Protein AF-A0A8J2MK33-F1 (afdb_monomer_lite)

Radius of gyration: 19.64 Å; chains: 1; bounding box: 51×30×44 Å

Foldseek 3Di:
DAWDWDDDVAIATNVPHRAQEDDDPPVRPPRHPPDDDDDDDDDPPPDPDDDDDDCVDVVPDDPVRVVVVVVVVVVVVVVVVVVD

Sequence (84 aa):
MGGLVLHYGMWRVNGDLAVSRAIGDPKYKPYVTSEPEMYSGDLDGTEDFLIIACDGLWDYVNEVTAAKLVYEQISRDCQKFAST

Structure (mmCIF, N/CA/C/O backbone):
data_AF-A0A8J2MK33-F1
#
_entry.id   AF-A0A8J2MK33-F1
#
loop_
_atom_site.group_PDB
_atom_site.id
_atom_site.type_symbol
_atom_site.label_atom_id
_atom_site.label_alt_id
_atom_site.label_comp_id
_atom_site.label_asym_id
_atom_site.label_entity_id
_atom_site.label_seq_id
_atom_site.pdbx_PDB_ins_code
_atom_site.Cartn_x
_atom_site.Cartn_y
_atom_site.Cartn_z
_atom_site.occupancy
_atom_site.B_iso_or_equiv
_atom_site.auth_seq_id
_atom_site.auth_comp_id
_atom_site.auth_asym_id
_atom_site.auth_atom_id
_atom_site.pdbx_PDB_model_num
ATOM 1 N N . MET A 1 1 ? 20.813 -11.037 -17.973 1.00 50.34 1 MET A N 1
ATOM 2 C CA . MET A 1 1 ? 21.048 -9.591 -17.767 1.00 50.34 1 MET A CA 1
ATOM 3 C C . MET A 1 1 ? 20.030 -9.107 -16.747 1.00 50.34 1 MET A C 1
ATOM 5 O O . MET A 1 1 ? 18.882 -9.514 -16.857 1.00 50.34 1 MET A O 1
ATOM 9 N N . GLY A 1 2 ? 20.467 -8.401 -15.704 1.00 74.06 2 GLY A N 1
ATOM 10 C CA . GLY A 1 2 ? 19.610 -7.965 -14.591 1.00 74.06 2 GLY A CA 1
ATOM 11 C C . GLY A 1 2 ? 19.082 -6.541 -14.775 1.00 74.06 2 GLY A C 1
ATOM 12 O O . GLY A 1 2 ? 19.566 -5.816 -15.641 1.00 74.06 2 GLY A O 1
ATOM 13 N N . GLY A 1 3 ? 18.099 -6.155 -13.958 1.00 81.38 3 GLY A N 1
ATOM 14 C CA . GLY A 1 3 ? 17.641 -4.767 -13.854 1.00 81.38 3 GLY A CA 1
ATOM 15 C C . GLY A 1 3 ? 18.612 -3.919 -13.028 1.00 81.38 3 GLY A C 1
ATOM 16 O O . GLY A 1 3 ? 19.366 -4.454 -12.214 1.00 81.38 3 GLY A O 1
ATOM 17 N N . LEU A 1 4 ? 18.599 -2.602 -13.236 1.00 91.00 4 LEU A N 1
ATOM 18 C CA . LEU A 1 4 ? 19.409 -1.647 -12.475 1.00 91.00 4 LEU A CA 1
ATOM 19 C C . LEU A 1 4 ? 18.541 -0.948 -11.422 1.00 91.00 4 LEU A C 1
ATOM 21 O O . LEU A 1 4 ? 17.409 -0.570 -11.713 1.00 91.00 4 LEU A O 1
ATOM 25 N N . VAL A 1 5 ? 19.076 -0.735 -10.220 1.00 94.06 5 VAL A N 1
ATOM 26 C CA . VAL A 1 5 ? 18.413 0.041 -9.162 1.00 94.06 5 VAL A CA 1
ATOM 27 C C . VAL A 1 5 ? 19.290 1.239 -8.811 1.00 94.06 5 VAL A C 1
ATOM 29 O O . VAL A 1 5 ? 20.455 1.070 -8.455 1.00 94.06 5 VAL A O 1
ATOM 32 N N . LEU A 1 6 ? 18.735 2.445 -8.940 1.00 94.81 6 LEU A N 1
ATOM 33 C CA . LEU A 1 6 ? 19.429 3.714 -8.695 1.00 94.81 6 LEU A CA 1
ATOM 34 C C . LEU A 1 6 ? 18.725 4.512 -7.597 1.00 94.81 6 LEU A C 1
ATOM 36 O O . LEU A 1 6 ? 17.507 4.430 -7.452 1.00 94.81 6 LEU A O 1
ATOM 40 N N . HIS A 1 7 ? 19.491 5.304 -6.845 1.00 94.25 7 HIS A N 1
ATOM 41 C CA . HIS A 1 7 ? 18.968 6.159 -5.782 1.00 94.25 7 HIS A CA 1
ATOM 42 C C . HIS A 1 7 ? 19.031 7.641 -6.177 1.00 94.25 7 HIS A C 1
ATOM 44 O O . HIS A 1 7 ? 20.109 8.238 -6.193 1.00 94.25 7 HIS A O 1
ATOM 50 N N . TYR A 1 8 ? 17.868 8.242 -6.443 1.00 91.25 8 TYR A N 1
ATOM 51 C CA . TYR A 1 8 ? 17.702 9.669 -6.753 1.00 91.25 8 TYR A CA 1
ATOM 52 C C . TYR A 1 8 ? 16.547 10.252 -5.931 1.00 91.25 8 TYR A C 1
ATOM 54 O O . TYR A 1 8 ? 15.416 10.355 -6.406 1.00 91.25 8 TYR A O 1
ATOM 62 N N . GLY A 1 9 ? 16.811 10.542 -4.654 1.00 91.56 9 GLY A N 1
ATOM 63 C CA . GLY A 1 9 ? 15.796 10.933 -3.661 1.00 91.56 9 GLY A CA 1
ATOM 64 C C . GLY A 1 9 ? 14.918 9.771 -3.177 1.00 91.56 9 GLY A C 1
ATOM 65 O O . GLY A 1 9 ? 14.489 9.770 -2.032 1.00 91.56 9 GLY A O 1
ATOM 66 N N . MET A 1 10 ? 14.717 8.759 -4.023 1.00 92.94 10 MET A N 1
ATOM 67 C CA . MET A 1 10 ? 14.122 7.462 -3.704 1.00 92.94 10 MET A CA 1
ATOM 68 C C . MET A 1 10 ? 14.745 6.367 -4.585 1.00 92.94 10 MET A C 1
ATOM 70 O O . MET A 1 10 ? 15.376 6.669 -5.606 1.00 92.94 10 MET A O 1
ATOM 74 N N . TRP A 1 11 ? 14.566 5.101 -4.208 1.00 94.81 11 TRP A N 1
ATOM 75 C CA . TRP A 1 11 ? 15.007 3.954 -5.004 1.00 94.81 11 TRP A CA 1
ATOM 76 C C . TRP A 1 11 ? 14.135 3.777 -6.248 1.00 94.81 11 TRP A C 1
ATOM 78 O O . TRP A 1 11 ? 12.909 3.777 -6.154 1.00 94.81 11 TRP A O 1
ATOM 88 N N . ARG A 1 12 ? 14.763 3.627 -7.418 1.00 94.88 12 ARG A N 1
ATOM 89 C CA . ARG A 1 12 ? 14.075 3.530 -8.712 1.00 94.88 12 ARG A CA 1
ATOM 90 C C . ARG A 1 12 ? 14.634 2.409 -9.581 1.00 94.88 12 ARG A C 1
ATOM 92 O O . ARG A 1 12 ? 15.851 2.287 -9.739 1.00 94.88 12 ARG A O 1
ATOM 99 N N . VAL A 1 13 ? 13.747 1.638 -10.205 1.00 93.19 13 VAL A N 1
ATOM 100 C CA . VAL A 1 13 ? 14.073 0.650 -11.240 1.00 93.19 13 VAL A CA 1
ATOM 101 C C . VAL A 1 13 ? 14.429 1.378 -12.531 1.00 93.19 13 VAL A C 1
ATOM 103 O O . VAL A 1 13 ? 13.674 2.220 -13.020 1.00 93.19 13 VAL A O 1
ATOM 106 N N . ASN A 1 14 ? 15.611 1.067 -13.062 1.00 88.81 14 ASN A N 1
ATOM 107 C CA . ASN A 1 14 ? 16.246 1.711 -14.212 1.00 88.81 14 ASN A CA 1
ATOM 108 C C . ASN A 1 14 ? 16.343 3.245 -14.095 1.00 88.81 14 ASN A C 1
ATOM 110 O O . ASN A 1 14 ? 16.454 3.929 -15.103 1.00 88.81 14 ASN A O 1
ATOM 114 N N . GLY A 1 15 ? 16.310 3.785 -12.870 1.00 90.44 15 GLY A N 1
ATOM 115 C CA . GLY A 1 15 ? 16.332 5.228 -12.612 1.00 90.44 15 GLY A CA 1
ATOM 116 C C . GLY A 1 15 ? 14.991 5.945 -12.791 1.00 90.44 15 GLY A C 1
ATOM 117 O O . GLY A 1 15 ? 14.886 7.099 -12.385 1.00 90.44 15 GLY A O 1
ATOM 118 N N . ASP A 1 16 ? 13.960 5.265 -13.297 1.00 92.06 16 ASP A N 1
ATOM 119 C CA . ASP A 1 16 ? 12.690 5.897 -13.658 1.00 92.06 16 ASP A CA 1
ATOM 120 C C . ASP A 1 16 ? 11.585 5.609 -12.638 1.00 92.06 16 ASP A C 1
ATOM 122 O O . ASP A 1 16 ? 11.018 6.529 -12.042 1.00 92.06 16 ASP A O 1
ATOM 126 N N . LEU A 1 17 ? 11.263 4.330 -12.429 1.00 92.75 17 LEU A N 1
ATOM 127 C CA . LEU A 1 17 ? 10.061 3.925 -11.705 1.00 92.75 17 LEU A CA 1
ATOM 128 C C . LEU A 1 17 ? 10.375 3.593 -10.249 1.00 92.75 17 LEU A C 1
ATOM 130 O O . LEU A 1 17 ? 11.230 2.759 -9.975 1.00 92.75 17 LEU A O 1
ATOM 134 N N . ALA A 1 18 ? 9.656 4.202 -9.311 1.00 94.94 18 ALA A N 1
ATOM 135 C CA . ALA A 1 18 ? 9.903 4.029 -7.882 1.00 94.94 18 ALA A CA 1
ATOM 136 C C . ALA A 1 18 ? 9.130 2.867 -7.235 1.00 94.94 18 ALA A C 1
ATOM 138 O O . ALA A 1 18 ? 8.832 2.886 -6.046 1.00 94.94 18 ALA A O 1
ATOM 139 N N . VAL A 1 19 ? 8.802 1.852 -8.032 1.00 94.81 19 VAL A N 1
ATOM 140 C CA . VAL A 1 19 ? 8.177 0.608 -7.582 1.00 94.81 19 VAL A CA 1
ATOM 141 C C . VAL A 1 19 ? 8.824 -0.576 -8.294 1.00 94.81 19 VAL A C 1
ATOM 143 O O . VAL A 1 19 ? 9.308 -0.455 -9.420 1.00 94.81 19 VAL A O 1
ATOM 146 N N . SER A 1 20 ? 8.824 -1.736 -7.641 1.00 94.44 20 SER A N 1
ATOM 147 C CA . SER A 1 20 ? 9.297 -3.005 -8.215 1.00 94.44 20 SER A CA 1
ATOM 148 C C . SER A 1 20 ? 8.167 -3.855 -8.800 1.00 94.44 20 SER A C 1
ATOM 150 O O . SER A 1 20 ? 8.425 -4.849 -9.482 1.00 94.44 20 SER A O 1
ATOM 152 N N . ARG A 1 21 ? 6.909 -3.472 -8.551 1.00 96.06 21 ARG A N 1
ATOM 153 C CA . ARG A 1 21 ? 5.717 -4.146 -9.063 1.00 96.06 21 ARG A CA 1
ATOM 154 C C . ARG A 1 21 ? 4.701 -3.129 -9.559 1.00 96.06 21 ARG A C 1
ATOM 156 O O . ARG A 1 21 ? 4.481 -2.117 -8.903 1.00 96.06 21 ARG A O 1
ATOM 163 N N . ALA A 1 22 ? 4.089 -3.412 -10.702 1.00 95.94 22 ALA A N 1
ATOM 164 C CA . ALA A 1 22 ? 3.026 -2.600 -11.277 1.00 95.94 22 ALA A CA 1
ATOM 165 C C . ALA A 1 22 ? 2.218 -3.405 -12.301 1.00 95.94 22 ALA A C 1
ATOM 167 O O . ALA A 1 22 ? 2.765 -4.184 -13.098 1.00 95.94 22 ALA A O 1
ATOM 168 N N . ILE A 1 23 ? 0.907 -3.170 -12.309 1.00 96.50 23 ILE A N 1
ATOM 169 C CA . ILE A 1 23 ? 0.036 -3.558 -13.419 1.00 96.50 23 ILE A CA 1
ATOM 170 C C . ILE A 1 23 ? 0.301 -2.583 -14.573 1.00 96.50 23 ILE A C 1
ATOM 172 O O . ILE A 1 23 ? 0.365 -1.376 -14.365 1.00 96.50 23 ILE A O 1
ATOM 176 N N . GLY A 1 24 ? 0.449 -3.097 -15.795 1.00 94.81 24 GLY A N 1
ATOM 177 C CA . GLY A 1 24 ? 0.852 -2.284 -16.945 1.00 94.81 24 GLY A CA 1
ATOM 178 C C . GLY A 1 24 ? 2.372 -2.192 -17.071 1.00 94.81 24 GLY A C 1
ATOM 179 O O . GLY A 1 24 ? 3.054 -3.200 -16.908 1.00 94.81 24 GLY A O 1
ATOM 180 N N . ASP A 1 25 ? 2.899 -1.014 -17.411 1.00 94.31 25 ASP A N 1
ATOM 181 C CA . ASP A 1 25 ? 4.343 -0.757 -17.532 1.00 94.31 25 ASP A CA 1
ATOM 182 C C . ASP A 1 25 ? 5.121 -1.739 -18.439 1.00 94.31 25 ASP A C 1
ATOM 184 O O . ASP A 1 25 ? 6.174 -2.261 -18.054 1.00 94.31 25 ASP A O 1
ATOM 188 N N . PRO A 1 26 ? 4.658 -1.992 -19.684 1.00 94.12 26 PRO A N 1
ATOM 189 C CA . PRO A 1 26 ? 5.263 -2.992 -20.566 1.00 94.12 26 PRO A CA 1
ATOM 190 C C . PRO A 1 26 ? 6.745 -2.714 -20.854 1.00 94.12 26 PRO A C 1
ATOM 192 O O . PRO A 1 26 ? 7.532 -3.650 -20.960 1.00 94.12 26 PRO A O 1
ATOM 195 N N . LYS 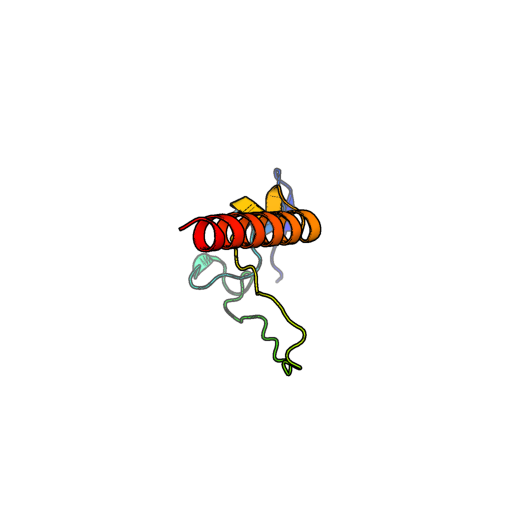A 1 27 ? 7.149 -1.435 -20.903 1.00 92.62 27 LYS A N 1
ATOM 196 C CA . LYS A 1 27 ? 8.547 -1.029 -21.128 1.00 92.62 27 LYS A CA 1
ATOM 197 C C . LYS A 1 27 ? 9.512 -1.440 -20.009 1.00 92.62 27 LYS A C 1
ATOM 199 O O . LYS A 1 27 ? 10.715 -1.470 -20.243 1.00 92.62 27 LYS A O 1
ATOM 204 N N . TYR A 1 28 ? 9.005 -1.739 -18.812 1.00 91.56 28 TYR A N 1
ATOM 205 C CA . TYR A 1 28 ? 9.822 -2.122 -17.659 1.00 91.56 28 TYR A CA 1
ATOM 206 C C . TYR A 1 28 ? 9.776 -3.626 -17.365 1.00 91.56 28 TYR A C 1
ATOM 208 O O . TYR A 1 28 ? 10.434 -4.089 -16.431 1.00 91.56 28 TYR A O 1
ATOM 216 N N . LYS A 1 29 ? 9.034 -4.416 -18.152 1.00 93.19 29 LYS A N 1
ATOM 217 C CA . LYS A 1 29 ? 9.029 -5.878 -18.025 1.00 93.19 29 LYS A CA 1
ATOM 218 C C . LYS A 1 29 ? 10.355 -6.449 -18.560 1.00 93.19 29 LYS A C 1
ATOM 220 O O . LYS A 1 29 ? 10.844 -5.978 -19.585 1.00 93.19 29 LYS A O 1
ATOM 225 N N . PRO A 1 30 ? 10.959 -7.449 -17.893 1.00 91.75 30 PRO A N 1
ATOM 226 C CA . PRO A 1 30 ? 10.427 -8.208 -16.755 1.00 91.75 30 PRO A CA 1
ATOM 227 C C . PRO A 1 30 ? 10.808 -7.652 -15.367 1.00 91.75 30 PRO A C 1
ATOM 229 O O . PRO A 1 30 ? 10.479 -8.272 -14.363 1.00 91.75 30 PRO A O 1
ATOM 232 N N . TYR A 1 31 ? 11.514 -6.522 -15.281 1.00 92.25 31 TYR A N 1
ATOM 233 C CA . TYR A 1 31 ? 12.105 -6.029 -14.027 1.00 92.25 31 TYR A CA 1
ATOM 234 C C . TYR A 1 31 ? 11.090 -5.433 -13.045 1.00 92.25 31 TYR A C 1
ATOM 236 O O . TYR A 1 31 ? 11.321 -5.464 -11.840 1.00 92.25 31 TYR A O 1
ATOM 244 N N . VAL A 1 32 ? 9.968 -4.918 -13.552 1.00 94.38 32 VAL A N 1
ATOM 245 C CA . VAL A 1 32 ? 8.813 -4.501 -12.748 1.00 94.38 32 VAL A CA 1
ATOM 246 C C . VAL A 1 32 ? 7.719 -5.542 -12.931 1.00 94.38 32 VAL A C 1
ATOM 248 O O . VAL A 1 32 ? 7.054 -5.549 -13.961 1.00 94.38 32 VAL A O 1
ATOM 251 N N . THR A 1 33 ? 7.518 -6.461 -11.990 1.00 95.19 33 THR A N 1
ATOM 252 C CA . THR A 1 33 ? 6.563 -7.570 -12.191 1.00 95.19 33 THR A CA 1
ATOM 253 C C . THR A 1 33 ? 5.102 -7.120 -12.047 1.00 95.19 33 THR A C 1
ATOM 255 O O . THR A 1 33 ? 4.806 -6.151 -11.355 1.00 95.19 33 THR A O 1
ATOM 258 N N . SER A 1 34 ? 4.176 -7.785 -12.743 1.00 96.69 34 SER A N 1
ATOM 259 C CA . SER A 1 34 ? 2.726 -7.650 -12.505 1.00 96.69 34 SER A CA 1
ATOM 260 C C . SER A 1 34 ? 2.185 -8.700 -11.534 1.00 96.69 34 SER A C 1
ATOM 262 O O . SER A 1 34 ? 1.007 -8.653 -11.200 1.00 96.69 34 SER A O 1
ATOM 264 N N . GLU A 1 35 ? 3.027 -9.636 -11.093 1.00 97.12 35 GLU A N 1
ATOM 265 C CA . GLU A 1 35 ? 2.628 -10.682 -10.157 1.00 97.12 35 GLU A CA 1
ATOM 266 C C . GLU A 1 35 ? 2.400 -10.090 -8.757 1.00 97.12 35 GLU A C 1
ATOM 268 O O . GLU A 1 35 ? 3.325 -9.488 -8.184 1.00 97.12 35 GLU A O 1
ATOM 273 N N . PRO A 1 36 ? 1.190 -10.234 -8.189 1.00 96.38 36 PRO A N 1
ATOM 274 C CA . PRO A 1 36 ? 0.886 -9.714 -6.867 1.00 96.38 36 PRO A CA 1
ATOM 275 C C . PRO A 1 36 ? 1.585 -10.526 -5.774 1.00 96.38 36 PRO A C 1
ATOM 277 O O . PRO A 1 36 ? 2.018 -11.661 -5.969 1.00 96.38 36 PRO A O 1
ATOM 280 N N . GLU A 1 37 ? 1.695 -9.929 -4.595 1.00 95.62 37 GLU A N 1
ATOM 281 C CA . GLU A 1 37 ? 1.914 -10.684 -3.366 1.00 95.62 37 GLU A CA 1
ATOM 282 C C . GLU A 1 37 ? 0.546 -11.025 -2.779 1.00 95.62 37 GLU A C 1
ATOM 284 O O . GLU A 1 37 ? -0.319 -10.155 -2.681 1.00 95.62 37 GLU A O 1
ATOM 289 N N . MET A 1 38 ? 0.326 -12.301 -2.467 1.00 96.12 38 MET A N 1
ATOM 290 C CA . MET A 1 38 ? -0.951 -12.792 -1.958 1.00 96.12 38 MET A CA 1
ATOM 291 C C . MET A 1 38 ? -0.772 -13.268 -0.523 1.00 96.12 38 MET A C 1
ATOM 293 O O . MET A 1 38 ? 0.121 -14.065 -0.238 1.00 96.12 38 MET A O 1
ATOM 297 N N . TYR A 1 39 ? -1.653 -12.805 0.356 1.00 95.12 39 TYR A N 1
ATOM 298 C CA . TYR A 1 39 ? -1.769 -13.270 1.729 1.00 95.12 39 TYR A CA 1
ATOM 299 C C . TYR A 1 39 ? -3.219 -13.677 1.994 1.00 95.12 39 TYR A C 1
ATOM 301 O O . TYR A 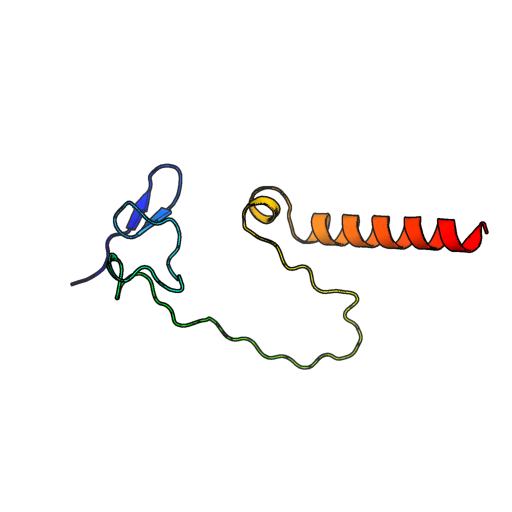1 39 ? -4.150 -12.977 1.595 1.00 95.12 39 TYR A O 1
ATOM 309 N N . SER A 1 40 ? -3.397 -14.808 2.668 1.00 96.25 40 SER A N 1
ATOM 310 C CA . SER A 1 40 ? -4.681 -15.297 3.163 1.00 96.25 40 SER A CA 1
ATOM 311 C C . SER A 1 40 ? -4.504 -15.702 4.620 1.00 96.25 40 SER A C 1
ATOM 313 O O . SER A 1 40 ? -3.578 -16.454 4.929 1.00 96.25 40 SER A O 1
ATOM 315 N N . GLY A 1 41 ? -5.389 -15.231 5.488 1.00 93.75 41 GLY A N 1
ATOM 316 C CA . GLY A 1 41 ? -5.432 -15.594 6.899 1.00 93.75 41 GLY A CA 1
ATOM 317 C C . GLY A 1 41 ? -6.878 -15.740 7.354 1.00 93.75 41 GLY A C 1
ATOM 318 O O . GLY A 1 41 ? -7.776 -15.141 6.758 1.00 93.75 41 GLY A O 1
ATOM 319 N N . ASP A 1 42 ? -7.085 -16.560 8.378 1.00 96.25 42 ASP A N 1
ATOM 320 C CA . ASP A 1 42 ? -8.386 -16.706 9.022 1.00 96.25 42 ASP A CA 1
ATOM 321 C C . ASP A 1 42 ? -8.626 -15.517 9.957 1.00 96.25 42 ASP A C 1
ATOM 323 O O . ASP A 1 42 ? -7.707 -15.079 10.647 1.00 96.25 42 ASP A O 1
ATOM 327 N N . LEU A 1 43 ? -9.859 -15.008 9.971 1.00 95.50 43 LEU A N 1
ATOM 328 C CA . LEU A 1 43 ? -10.295 -13.989 10.924 1.00 95.50 43 LEU A CA 1
ATOM 329 C C . LEU A 1 43 ? -10.896 -14.689 12.138 1.00 95.50 43 LEU A C 1
ATOM 331 O O . LEU A 1 43 ? -11.781 -15.538 11.982 1.00 95.50 43 LEU A O 1
ATOM 335 N N . ASP A 1 44 ? -10.436 -14.334 13.333 1.00 95.62 44 ASP A N 1
ATOM 336 C CA . ASP A 1 44 ? -10.961 -14.889 14.585 1.00 95.62 44 ASP A CA 1
ATOM 337 C C . ASP A 1 44 ? -12.016 -13.984 15.245 1.00 95.62 44 ASP A C 1
ATOM 339 O O . ASP A 1 44 ? -12.642 -14.374 16.234 1.00 95.62 44 ASP A O 1
ATOM 343 N N . GLY A 1 45 ? -12.268 -12.808 14.659 1.00 95.75 45 GLY A N 1
ATOM 344 C CA . GLY A 1 45 ? -13.249 -11.839 15.136 1.00 95.75 45 GLY A CA 1
ATOM 345 C C . GLY A 1 45 ? -12.698 -10.880 16.188 1.00 95.75 45 GLY A C 1
ATOM 346 O O . GLY A 1 45 ? -13.474 -10.113 16.758 1.00 95.75 45 GLY A O 1
ATOM 347 N N . THR A 1 46 ? -11.392 -10.915 16.461 1.00 96.06 46 THR A N 1
ATOM 348 C CA . THR A 1 46 ? -10.709 -9.923 17.305 1.00 96.06 46 THR A CA 1
ATOM 349 C C . THR A 1 46 ? -10.275 -8.682 16.528 1.00 96.06 46 THR A C 1
ATOM 351 O O . THR A 1 46 ? -9.858 -7.694 17.132 1.00 96.06 46 THR A O 1
ATOM 354 N N . GLU A 1 47 ? -10.375 -8.700 15.199 1.00 93.94 47 GLU A N 1
ATOM 355 C CA . GLU A 1 47 ? -10.018 -7.571 14.351 1.00 93.94 47 GLU A CA 1
ATOM 356 C C . GLU A 1 47 ? -11.098 -6.478 14.378 1.00 93.94 47 GLU A C 1
ATOM 358 O O . GLU A 1 47 ? -12.261 -6.727 14.063 1.00 93.94 47 GLU A O 1
ATOM 363 N N . ASP A 1 48 ? -10.707 -5.235 14.674 1.00 94.56 48 ASP A N 1
ATOM 364 C CA . ASP A 1 48 ? -11.648 -4.106 14.701 1.00 94.56 48 ASP A CA 1
ATOM 365 C C . ASP A 1 48 ? -11.883 -3.485 13.312 1.00 94.56 48 ASP A C 1
ATOM 367 O O . ASP A 1 48 ? -12.996 -3.076 12.976 1.00 94.56 48 ASP A O 1
ATOM 371 N N . PHE A 1 49 ? -10.826 -3.361 12.502 1.00 95.00 49 PHE A N 1
ATOM 372 C CA . PHE A 1 49 ? -10.872 -2.756 11.167 1.00 95.00 49 PHE A CA 1
ATOM 373 C C . PHE A 1 49 ? -9.611 -3.059 10.345 1.00 95.00 49 PHE A C 1
ATOM 375 O O . PHE A 1 49 ? -8.566 -3.430 10.876 1.00 95.00 49 PHE A O 1
ATOM 382 N N . LEU A 1 50 ? -9.694 -2.811 9.034 1.00 94.75 50 LEU A N 1
ATOM 383 C CA . LEU A 1 50 ? -8.569 -2.835 8.098 1.00 94.75 50 LEU A CA 1
ATOM 384 C C . LEU A 1 50 ? -8.347 -1.435 7.511 1.00 94.75 50 LEU A C 1
ATOM 386 O O . LEU A 1 50 ? -9.287 -0.821 7.005 1.00 94.75 50 LEU A O 1
ATOM 390 N N . ILE A 1 51 ? -7.103 -0.947 7.534 1.00 96.81 51 ILE A N 1
ATOM 391 C CA . ILE A 1 51 ? -6.724 0.323 6.897 1.00 96.81 51 ILE A CA 1
ATOM 392 C C . ILE A 1 51 ? -6.007 0.030 5.577 1.00 96.81 51 ILE A C 1
ATOM 394 O O . ILE A 1 51 ? -4.940 -0.578 5.565 1.00 96.81 51 ILE A O 1
ATOM 398 N N . ILE A 1 52 ? -6.576 0.508 4.467 1.00 97.12 52 ILE A N 1
ATOM 399 C CA . ILE A 1 52 ? -5.967 0.461 3.132 1.00 97.12 52 ILE A CA 1
ATOM 400 C C . ILE A 1 52 ? -5.771 1.898 2.653 1.00 97.12 52 ILE A C 1
ATOM 402 O O . ILE A 1 52 ? -6.724 2.675 2.613 1.00 97.12 52 ILE A O 1
ATOM 406 N N . ALA A 1 53 ? -4.5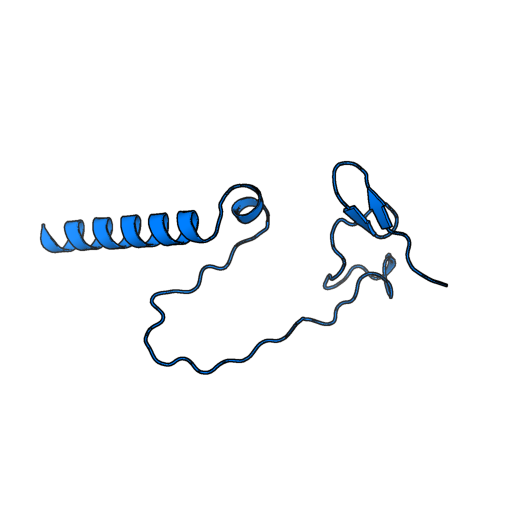44 2.250 2.277 1.00 97.12 53 ALA A N 1
ATOM 407 C CA . ALA A 1 53 ? -4.212 3.574 1.760 1.00 97.12 53 ALA A CA 1
ATOM 408 C C . ALA A 1 53 ? -2.989 3.521 0.834 1.00 97.12 53 ALA A C 1
ATOM 410 O O . ALA A 1 53 ? -2.258 2.529 0.821 1.00 97.12 53 ALA A O 1
ATOM 411 N N . CYS A 1 54 ? -2.783 4.587 0.059 1.00 97.00 54 CYS A N 1
ATOM 412 C CA . CYS A 1 54 ? -1.588 4.774 -0.760 1.00 97.00 54 CYS A CA 1
ATOM 413 C C . CYS A 1 54 ? -0.394 5.295 0.060 1.00 97.00 54 CYS A C 1
ATOM 415 O O . CYS A 1 54 ? -0.531 5.677 1.225 1.00 97.00 54 CYS A O 1
ATOM 417 N N . ASP A 1 55 ? 0.770 5.341 -0.588 1.00 95.88 55 ASP A N 1
ATOM 418 C CA . ASP A 1 55 ? 2.008 5.951 -0.083 1.00 95.88 55 ASP A CA 1
ATOM 419 C C . ASP A 1 55 ? 1.804 7.380 0.443 1.00 95.88 55 ASP A C 1
ATOM 421 O O . ASP A 1 55 ? 2.322 7.715 1.498 1.00 95.88 55 ASP A O 1
ATOM 425 N N . GLY A 1 56 ? 0.930 8.178 -0.174 1.00 96.38 56 GLY A N 1
ATOM 426 C CA . GLY A 1 56 ? 0.606 9.526 0.305 1.00 96.38 56 GLY A CA 1
ATOM 427 C C . GLY A 1 56 ? 0.135 9.607 1.769 1.00 96.38 56 GLY A C 1
ATOM 428 O O . GLY A 1 56 ? 0.292 10.658 2.387 1.00 96.38 56 GLY A O 1
ATOM 429 N N . LEU A 1 57 ? -0.416 8.527 2.341 1.00 97.31 57 LEU A N 1
ATOM 430 C CA . LEU A 1 57 ? -0.663 8.421 3.786 1.00 97.31 57 LEU A CA 1
ATOM 431 C C . LEU A 1 57 ? 0.549 7.826 4.516 1.00 97.31 57 LEU A C 1
ATOM 433 O O . LEU A 1 57 ? 1.024 8.396 5.501 1.00 97.31 57 LEU A O 1
ATOM 437 N N . TRP A 1 58 ? 1.017 6.667 4.049 1.00 97.19 58 TRP A N 1
ATOM 438 C CA . TRP A 1 58 ? 2.008 5.847 4.752 1.00 97.19 58 TRP A CA 1
ATOM 439 C C . TRP A 1 58 ? 3.419 6.444 4.773 1.00 97.19 58 TRP A C 1
ATOM 441 O O . TRP A 1 58 ? 4.201 6.114 5.660 1.00 97.19 58 TRP A O 1
ATOM 451 N N . ASP A 1 59 ? 3.721 7.384 3.880 1.00 95.75 59 ASP A N 1
ATOM 452 C CA . ASP A 1 59 ? 4.969 8.152 3.882 1.00 95.75 59 ASP A CA 1
ATOM 453 C C . ASP A 1 59 ? 5.081 9.082 5.103 1.00 95.75 59 ASP A C 1
ATOM 455 O O . ASP A 1 59 ? 6.182 9.490 5.477 1.00 95.75 59 ASP A O 1
ATOM 459 N N . TYR A 1 60 ? 3.954 9.422 5.742 1.00 97.19 60 TYR A N 1
ATOM 460 C CA . TYR A 1 60 ? 3.896 10.411 6.826 1.00 97.19 60 TYR A CA 1
ATOM 461 C C . TYR A 1 60 ? 3.270 9.893 8.123 1.00 97.19 60 TYR A C 1
ATOM 463 O O . TYR A 1 60 ? 3.476 10.494 9.181 1.00 97.19 60 TYR A O 1
ATOM 471 N N . VAL A 1 61 ? 2.494 8.809 8.069 1.00 97.75 61 VAL A N 1
ATOM 472 C CA . VAL A 1 61 ? 1.734 8.287 9.209 1.00 97.75 61 VAL A CA 1
ATOM 473 C C . VAL A 1 61 ? 2.090 6.824 9.440 1.00 97.75 61 VAL A C 1
ATOM 475 O O . VAL A 1 61 ? 1.939 6.000 8.547 1.00 97.75 61 VAL A O 1
ATOM 478 N N . ASN A 1 62 ? 2.518 6.491 10.661 1.00 97.69 62 ASN A N 1
ATOM 479 C CA . ASN A 1 62 ? 2.720 5.097 11.060 1.00 97.69 62 ASN A CA 1
ATOM 480 C C . ASN A 1 62 ? 1.397 4.407 11.428 1.00 97.69 62 ASN A C 1
ATOM 482 O O . ASN A 1 62 ? 0.405 5.051 11.783 1.00 97.69 62 ASN A O 1
ATOM 486 N N . GLU A 1 63 ? 1.410 3.082 11.402 1.00 97.19 63 GLU A N 1
ATOM 487 C CA . GLU A 1 63 ? 0.277 2.199 11.665 1.00 97.19 63 GLU A CA 1
ATOM 488 C C . GLU A 1 63 ? -0.401 2.462 13.017 1.00 97.19 63 GLU A C 1
ATOM 490 O O . GLU A 1 63 ? -1.629 2.514 13.0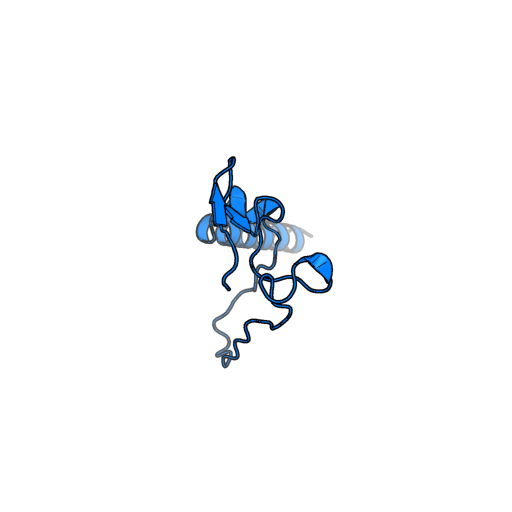89 1.00 97.19 63 GLU A O 1
ATOM 495 N N . VAL A 1 64 ? 0.375 2.722 14.077 1.00 97.94 64 VAL A N 1
ATOM 496 C CA . VAL A 1 64 ? -0.155 2.994 15.426 1.00 97.94 64 VAL A CA 1
ATOM 497 C C . VAL A 1 64 ? -0.937 4.305 15.447 1.00 97.94 64 VAL A C 1
ATOM 499 O O . VAL A 1 64 ? -2.020 4.396 16.026 1.00 97.94 64 VAL A O 1
ATOM 502 N N . THR A 1 65 ? -0.394 5.330 14.797 1.00 98.12 65 THR A N 1
ATOM 503 C CA . THR A 1 65 ? -1.024 6.648 14.701 1.00 98.12 65 THR A CA 1
ATOM 504 C C . THR A 1 65 ? -2.286 6.571 13.854 1.00 98.12 65 THR A C 1
ATOM 506 O O . THR A 1 65 ? -3.320 7.099 14.260 1.00 98.12 65 THR A O 1
ATOM 509 N N . ALA A 1 66 ? -2.234 5.867 12.721 1.00 98.12 66 ALA A N 1
ATOM 510 C CA . ALA A 1 66 ? -3.392 5.645 11.865 1.00 98.12 66 ALA A CA 1
ATOM 511 C C . ALA A 1 66 ? -4.524 4.935 12.627 1.00 98.12 66 ALA A C 1
ATOM 513 O O . ALA A 1 66 ? -5.649 5.434 12.652 1.00 98.12 66 ALA A O 1
ATOM 514 N N . ALA A 1 67 ? -4.222 3.835 13.322 1.00 97.75 67 ALA A N 1
ATOM 515 C CA . ALA A 1 67 ? -5.200 3.099 14.122 1.00 97.75 67 ALA A CA 1
ATOM 516 C C . ALA A 1 67 ? -5.810 3.970 15.228 1.00 97.75 67 ALA A C 1
ATOM 518 O O . ALA A 1 67 ? -7.031 4.022 15.383 1.00 97.75 67 ALA A O 1
ATOM 519 N N . LYS A 1 68 ? -4.980 4.724 15.960 1.00 98.06 68 LYS A N 1
ATOM 520 C CA . LYS A 1 68 ? -5.447 5.642 17.006 1.00 98.06 68 LYS A CA 1
ATOM 521 C C . LYS A 1 68 ? -6.434 6.678 16.464 1.00 98.06 68 LYS A C 1
ATOM 523 O O . LYS A 1 68 ? -7.479 6.890 17.074 1.00 98.06 68 LYS A O 1
ATOM 528 N N . LEU A 1 69 ? -6.136 7.291 15.318 1.00 97.25 69 LEU A N 1
ATOM 529 C CA . LEU A 1 69 ? -7.025 8.274 14.691 1.00 97.25 69 LEU A CA 1
ATOM 530 C C . LEU A 1 69 ? -8.373 7.658 14.294 1.00 97.25 69 LEU A C 1
ATOM 532 O O . LEU A 1 69 ? -9.412 8.303 14.457 1.00 97.25 69 LEU A O 1
ATOM 536 N N . VAL A 1 70 ? -8.374 6.406 13.826 1.00 97.19 70 VAL A N 1
ATOM 537 C CA . VAL A 1 70 ? -9.605 5.661 13.525 1.00 97.19 70 VAL A CA 1
ATOM 538 C C . VAL A 1 70 ? -10.425 5.433 14.798 1.00 97.19 70 VAL A C 1
ATOM 540 O O . VAL A 1 70 ? -11.600 5.801 14.825 1.00 97.19 70 VAL A O 1
ATOM 543 N N . TYR A 1 71 ? -9.826 4.938 15.887 1.00 97.00 71 TYR A N 1
ATOM 544 C CA . TYR A 1 71 ? -10.537 4.766 17.164 1.00 97.00 71 TYR A CA 1
ATOM 545 C C . TYR A 1 71 ? -11.083 6.085 17.726 1.00 97.00 71 TYR A C 1
ATOM 547 O O . TYR A 1 71 ? -12.211 6.132 18.226 1.00 97.00 71 TYR A O 1
ATOM 555 N N . GLU A 1 72 ? -10.315 7.173 17.636 1.00 96.56 72 GLU A N 1
ATOM 556 C CA . GLU A 1 72 ? -10.751 8.506 18.063 1.00 96.56 72 GLU A CA 1
ATOM 557 C C . GLU A 1 72 ? -11.928 9.019 17.227 1.00 96.56 72 GLU A C 1
ATOM 559 O O . GLU A 1 72 ? -12.812 9.698 17.752 1.00 96.56 72 GLU A O 1
ATOM 564 N N . GLN A 1 73 ? -11.959 8.724 15.926 1.00 95.25 73 GLN A N 1
ATOM 565 C CA . GLN A 1 73 ? -13.082 9.079 15.060 1.00 95.2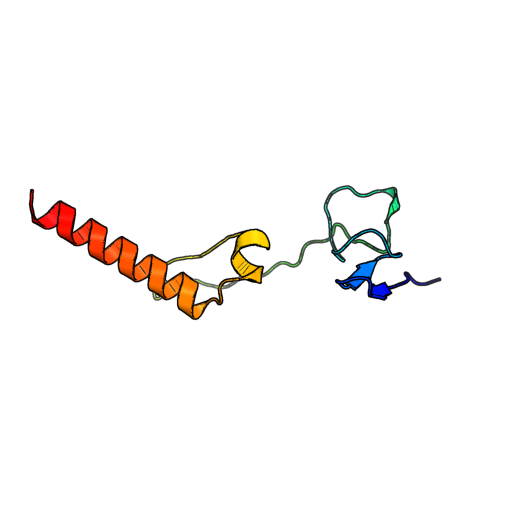5 73 GLN A CA 1
ATOM 566 C C . GLN A 1 73 ? -14.333 8.261 15.405 1.00 95.25 73 GLN A C 1
ATOM 568 O O . GLN A 1 73 ? -15.390 8.850 15.626 1.00 95.25 73 GLN A O 1
ATOM 573 N N . ILE A 1 74 ? -14.202 6.939 15.542 1.00 94.50 74 ILE A N 1
ATOM 574 C CA . ILE A 1 74 ? -15.310 6.040 15.906 1.00 94.50 74 ILE A CA 1
ATOM 575 C C . ILE A 1 74 ? -15.917 6.447 17.255 1.00 94.50 74 ILE A C 1
ATOM 577 O O . ILE A 1 74 ? -17.135 6.578 17.386 1.00 94.50 74 ILE A O 1
ATOM 581 N N . SER A 1 75 ? -15.070 6.721 18.251 1.00 93.75 75 SER A N 1
ATOM 582 C CA . SER A 1 75 ? -15.508 7.148 19.585 1.00 93.75 75 SER A CA 1
ATOM 583 C C . SER A 1 75 ? -16.281 8.468 19.542 1.00 93.75 75 SER A C 1
ATOM 585 O O . SER A 1 75 ? -17.314 8.608 20.199 1.00 93.75 75 SER A O 1
ATOM 587 N N . ARG A 1 76 ? -15.811 9.436 18.742 1.00 93.25 76 ARG A N 1
ATOM 588 C CA . ARG A 1 76 ? -16.489 10.728 18.556 1.00 93.25 76 ARG A CA 1
ATOM 589 C C . ARG A 1 76 ? -17.840 10.580 17.870 1.00 93.25 76 ARG A C 1
ATOM 591 O O . ARG A 1 76 ? -18.782 11.270 18.252 1.00 93.25 76 ARG A O 1
ATOM 598 N N . ASP A 1 77 ? -17.951 9.715 16.870 1.00 90.25 77 ASP A N 1
ATOM 599 C CA . ASP A 1 77 ? -19.221 9.514 16.173 1.00 90.25 77 ASP A CA 1
ATOM 600 C C . ASP A 1 77 ? -20.240 8.797 17.065 1.00 90.25 77 ASP A C 1
ATOM 602 O O . ASP A 1 77 ? -21.392 9.224 17.123 1.00 90.25 77 ASP A O 1
ATOM 606 N N . CYS A 1 78 ? -19.811 7.824 17.874 1.00 81.25 78 CYS A N 1
ATOM 607 C CA . CYS A 1 78 ? -20.667 7.162 18.865 1.00 81.25 78 CYS A CA 1
ATOM 608 C C . CYS A 1 78 ? -21.281 8.155 19.875 1.00 81.25 78 CYS A C 1
ATOM 610 O O . CYS A 1 78 ? -22.472 8.090 20.181 1.00 81.25 78 CYS A O 1
ATOM 612 N N . GLN A 1 79 ? -20.508 9.147 20.330 1.00 78.50 79 GLN A N 1
ATOM 613 C CA . GLN A 1 79 ? -21.005 10.191 21.238 1.00 78.50 79 GLN A CA 1
ATOM 614 C C . GLN A 1 79 ? -22.077 11.090 20.609 1.00 78.50 79 GLN A C 1
ATOM 616 O O . GLN A 1 79 ? -22.974 11.544 21.317 1.00 78.50 79 GLN A O 1
ATOM 621 N N . LYS A 1 80 ? -22.014 11.348 19.297 1.00 72.62 80 LYS A N 1
ATOM 622 C CA . LYS A 1 80 ? -23.031 12.151 18.593 1.00 72.62 80 LYS A CA 1
ATOM 623 C C . LYS A 1 80 ? -24.364 11.417 18.478 1.00 72.62 80 LYS A C 1
ATOM 625 O O . LYS A 1 80 ? -25.410 12.048 18.561 1.00 72.62 80 LYS A O 1
ATOM 630 N N . PHE A 1 81 ? -24.329 10.098 18.294 1.00 65.25 81 PHE A N 1
ATOM 631 C CA . PHE A 1 81 ? -25.545 9.284 18.264 1.00 65.25 81 PHE A CA 1
ATOM 632 C C . PHE 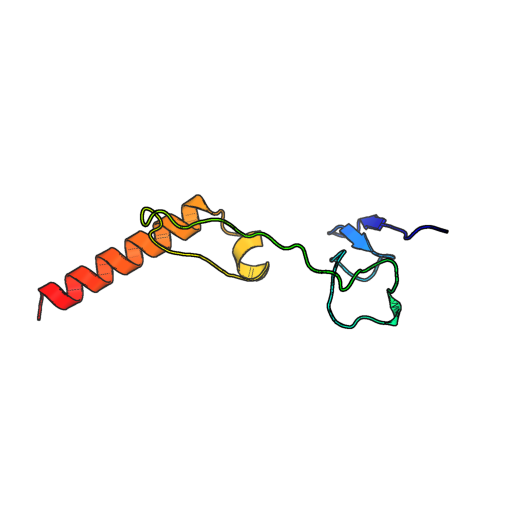A 1 81 ? -26.188 9.150 19.646 1.00 65.25 81 PHE A C 1
ATOM 634 O O . PHE A 1 81 ? -27.404 9.080 19.735 1.00 65.25 81 PHE A O 1
ATOM 641 N N . ALA A 1 82 ? -25.396 9.152 20.721 1.00 65.31 82 ALA A N 1
ATOM 642 C CA . ALA A 1 82 ? -25.914 9.061 22.086 1.00 65.31 82 ALA A CA 1
ATOM 643 C C . ALA A 1 82 ? -26.558 10.363 22.609 1.00 65.31 82 ALA A C 1
ATOM 645 O O . ALA A 1 82 ? -27.229 10.335 23.638 1.00 65.31 82 ALA A O 1
ATOM 646 N N . SER A 1 83 ? -26.328 11.503 21.949 1.00 65.06 83 SER A N 1
ATOM 647 C CA . SER A 1 83 ? -26.846 12.817 22.359 1.00 65.06 83 SER A CA 1
ATOM 648 C C . SER A 1 83 ? -28.069 13.299 21.566 1.00 65.06 83 SER A C 1
ATOM 650 O O . SER A 1 83 ? -28.527 14.418 21.805 1.00 65.06 83 SER A O 1
ATOM 652 N N . THR A 1 84 ? -28.596 12.472 20.655 1.00 53.38 84 THR A N 1
ATOM 653 C CA . THR A 1 84 ? -29.868 12.684 19.935 1.00 53.38 84 THR A CA 1
ATOM 654 C C . THR A 1 84 ? -30.935 11.752 20.491 1.00 53.38 84 THR A C 1
ATOM 656 O O . THR A 1 84 ? -32.059 12.239 20.741 1.00 53.38 84 THR A O 1
#

pLDDT: mean 91.91, std 9.45, range [50.34, 98.12]

Organism: Cotesia congregata (NCBI:txid51543)

Secondary structure (DSSP, 8-state):
-PPPEEESSSEEETTTBS-SB-SS-GGGTTTSB-PPP-------S---------HHHHTT--HHHHHHHHHHHHHHHHHHHHT-

InterPro domains:
  IPR001932 PPM-type phosphatase-like domain [PF00481] (2-82)
  IPR001932 PPM-type phosphatase-like domain [PS51746] (1-84)
  IPR001932 PPM-type phosphatase-like domain [cd00143] (11-78)
  IPR015655 Protein phosphatase 2C [PTHR13832] (4-70)
  IPR036457 PPM-type phosphatase-like domain superfamily [G3DSA:3.60.40.10] (1-84)
  IPR036457 PPM-type phosphatase-like domain superfamily [SSF81606] (2-75)